Protein AF-A0A441UIX4-F1 (afdb_monomer)

Foldseek 3Di:
DDKAWLDWDADDPVRQWIWTWIWDADPVRAIWIKIWIWHADPVRPDTDTDIDTGHLVRCCVDNDPSSNVSVCVVVVD

Structure (mmCIF, N/CA/C/O backbone):
data_AF-A0A441UIX4-F1
#
_entry.id   AF-A0A441UIX4-F1
#
loop_
_atom_site.group_PDB
_atom_site.id
_atom_site.type_symbol
_atom_site.label_atom_id
_atom_site.label_alt_id
_atom_site.label_comp_id
_atom_site.label_asym_id
_atom_site.label_entity_id
_atom_site.label_seq_id
_atom_site.pdbx_PDB_ins_code
_atom_site.Cartn_x
_atom_site.Cartn_y
_atom_site.Cartn_z
_atom_site.occupancy
_atom_site.B_iso_or_equiv
_atom_site.auth_seq_id
_atom_site.auth_comp_id
_atom_site.auth_asym_id
_atom_site.auth_atom_id
_atom_site.pdbx_PDB_model_num
ATOM 1 N N . MET A 1 1 ? 1.358 12.456 8.847 1.00 65.25 1 MET A N 1
ATOM 2 C CA . MET A 1 1 ? 0.496 11.375 8.340 1.00 65.25 1 MET A CA 1
ATOM 3 C C . MET A 1 1 ? 1.320 10.099 8.339 1.00 65.25 1 MET A C 1
ATOM 5 O O . MET A 1 1 ? 2.315 10.050 7.618 1.00 65.25 1 MET A O 1
ATOM 9 N N . PRO A 1 2 ? 1.043 9.135 9.227 1.00 84.06 2 PRO A N 1
ATOM 10 C CA . PRO A 1 2 ? 1.687 7.831 9.159 1.00 84.06 2 PRO A CA 1
ATOM 11 C C . PRO A 1 2 ? 1.259 7.114 7.872 1.00 84.06 2 PRO A C 1
ATOM 13 O O . PRO A 1 2 ? 0.073 7.033 7.558 1.00 84.06 2 PRO A O 1
ATOM 16 N N . ARG A 1 3 ? 2.244 6.602 7.129 1.00 91.44 3 ARG A N 1
ATOM 17 C CA . ARG A 1 3 ? 2.025 5.725 5.977 1.00 91.44 3 ARG A CA 1
ATOM 18 C C . ARG A 1 3 ? 2.623 4.357 6.265 1.00 91.44 3 ARG A C 1
ATOM 20 O O . ARG A 1 3 ? 3.782 4.254 6.667 1.00 91.44 3 ARG A O 1
ATOM 27 N N . THR A 1 4 ? 1.836 3.314 6.056 1.00 93.81 4 THR A N 1
ATOM 28 C CA . THR A 1 4 ? 2.243 1.926 6.275 1.00 93.81 4 THR A CA 1
ATOM 29 C C . THR A 1 4 ? 2.357 1.229 4.931 1.00 93.81 4 THR A C 1
ATOM 31 O O . THR A 1 4 ? 1.361 1.093 4.227 1.00 93.81 4 THR A O 1
ATOM 34 N N . LEU A 1 5 ? 3.556 0.769 4.563 1.00 95.12 5 LEU A N 1
ATOM 35 C CA . LEU A 1 5 ? 3.756 0.026 3.316 1.00 95.12 5 LEU A CA 1
ATOM 36 C C . LEU A 1 5 ? 3.004 -1.312 3.371 1.00 95.12 5 LEU A C 1
ATOM 38 O O . LEU A 1 5 ? 3.265 -2.155 4.232 1.00 95.12 5 LEU A O 1
ATOM 42 N N . LEU A 1 6 ? 2.088 -1.509 2.427 1.00 93.88 6 LEU A N 1
ATOM 43 C CA . LEU A 1 6 ? 1.336 -2.747 2.248 1.00 93.88 6 LEU A CA 1
ATOM 44 C C . LEU A 1 6 ? 2.115 -3.724 1.373 1.00 93.88 6 LEU A C 1
ATOM 46 O O . LEU A 1 6 ? 2.258 -4.899 1.713 1.00 93.88 6 LEU A O 1
ATOM 50 N N . TYR A 1 7 ? 2.614 -3.235 0.239 1.00 95.38 7 TYR A N 1
ATOM 51 C CA . TYR A 1 7 ? 3.351 -4.043 -0.719 1.00 95.38 7 TYR A CA 1
ATOM 52 C C . TYR A 1 7 ? 4.207 -3.168 -1.633 1.00 95.38 7 TYR A C 1
ATOM 54 O O . TYR A 1 7 ? 3.838 -2.036 -1.942 1.00 95.38 7 TYR A O 1
ATOM 62 N N . LYS A 1 8 ? 5.326 -3.732 -2.088 1.00 93.00 8 LYS A N 1
ATOM 63 C CA . LYS A 1 8 ? 6.166 -3.184 -3.149 1.00 93.00 8 LYS A CA 1
ATOM 64 C C . LYS A 1 8 ? 6.288 -4.227 -4.254 1.00 93.00 8 LYS A C 1
ATOM 66 O O . LYS A 1 8 ? 6.587 -5.393 -3.976 1.00 93.00 8 LYS A O 1
ATOM 71 N N . LEU A 1 9 ? 6.060 -3.807 -5.489 1.00 89.81 9 LEU A N 1
ATOM 72 C CA . LEU A 1 9 ? 6.275 -4.604 -6.684 1.00 89.81 9 LEU A CA 1
ATOM 73 C C . LEU A 1 9 ? 7.388 -3.969 -7.505 1.00 89.81 9 LEU A C 1
ATOM 75 O O . LEU A 1 9 ? 7.314 -2.800 -7.850 1.00 89.81 9 LEU A O 1
ATOM 79 N N . GLU A 1 10 ? 8.391 -4.767 -7.847 1.00 87.94 10 GLU A N 1
ATOM 80 C CA . GLU A 1 10 ? 9.484 -4.378 -8.734 1.00 87.94 10 GLU A CA 1
ATOM 81 C C . GLU A 1 10 ? 9.515 -5.390 -9.882 1.00 87.94 10 GLU A C 1
ATOM 83 O O . GLU A 1 10 ? 9.665 -6.591 -9.640 1.00 87.94 10 GLU A O 1
ATOM 88 N N . LYS A 1 11 ? 9.323 -4.946 -11.130 1.00 76.50 11 LYS A N 1
ATOM 89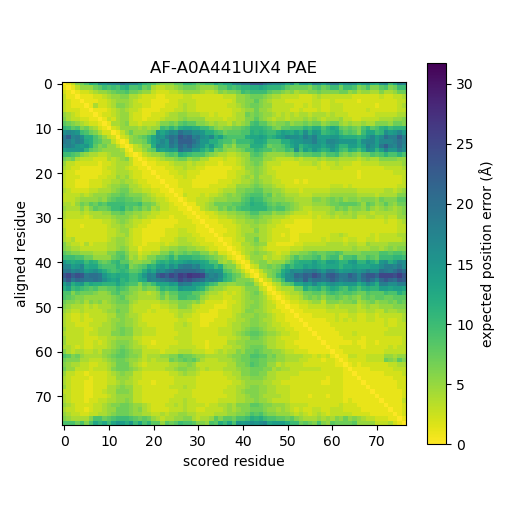 C CA . LYS A 1 11 ? 9.356 -5.855 -12.299 1.00 76.50 11 LYS A CA 1
ATOM 90 C C . LYS A 1 11 ? 10.634 -5.759 -13.131 1.00 76.50 11 LYS A C 1
ATOM 92 O O . LYS A 1 11 ? 10.996 -6.725 -13.798 1.00 76.50 11 LYS A O 1
ATOM 97 N N . GLY A 1 12 ? 11.312 -4.614 -13.135 1.00 67.81 12 GLY A N 1
ATOM 98 C CA . GLY A 1 12 ? 12.534 -4.427 -13.921 1.00 67.81 12 GLY A CA 1
ATOM 99 C C . GLY A 1 12 ? 13.774 -4.959 -13.203 1.00 67.81 12 GLY A C 1
ATOM 100 O O . GLY A 1 12 ? 13.936 -4.710 -12.015 1.00 67.81 12 GLY A O 1
ATOM 101 N N . HIS A 1 13 ? 14.705 -5.592 -13.930 1.00 64.12 13 HIS A N 1
ATOM 102 C CA . HIS A 1 13 ? 16.025 -5.993 -13.398 1.00 64.12 13 HIS A CA 1
ATOM 103 C C . HIS A 1 13 ? 16.849 -4.827 -12.820 1.00 64.12 13 HIS A C 1
ATOM 105 O O . HIS A 1 13 ? 17.817 -5.059 -12.105 1.00 64.12 13 HIS A O 1
ATOM 111 N N . LEU A 1 14 ? 16.469 -3.585 -13.134 1.00 67.69 14 LEU A N 1
ATOM 112 C CA . LEU A 1 14 ? 17.097 -2.352 -12.662 1.00 67.69 14 LEU A CA 1
ATOM 113 C C . LEU A 1 14 ? 16.072 -1.373 -12.049 1.00 67.69 14 LEU A C 1
ATOM 115 O O . LEU A 1 14 ? 16.274 -0.169 -12.142 1.00 67.69 14 LEU A O 1
ATOM 119 N N . GLY A 1 15 ? 14.942 -1.852 -11.507 1.00 61.41 15 GLY A N 1
ATOM 120 C CA . GLY A 1 15 ? 13.937 -0.967 -10.882 1.00 61.41 15 GLY A CA 1
ATOM 121 C C . GLY A 1 15 ? 13.125 -0.122 -11.876 1.00 61.41 15 GLY A C 1
ATOM 122 O O . GLY A 1 15 ? 12.737 0.996 -11.594 1.00 61.41 15 GLY A O 1
ATOM 123 N N . GLN A 1 16 ? 12.884 -0.633 -13.083 1.00 69.31 16 GLN A N 1
ATOM 124 C CA . GLN A 1 16 ? 12.281 0.142 -14.185 1.00 69.31 16 GLN A CA 1
ATOM 125 C C . GLN A 1 16 ? 10.746 0.224 -14.147 1.00 69.31 16 GLN A C 1
ATOM 127 O O . GLN A 1 16 ? 10.143 0.904 -14.969 1.00 69.31 16 GLN A O 1
ATOM 132 N N . TYR A 1 17 ? 10.120 -0.489 -13.215 1.00 79.44 17 TYR A N 1
ATOM 133 C CA . TYR A 1 17 ? 8.672 -0.569 -13.047 1.00 79.44 17 TYR A CA 1
ATOM 134 C C . TYR A 1 17 ? 8.407 -0.910 -11.593 1.00 79.44 17 TYR A C 1
ATOM 136 O O . TYR A 1 17 ? 8.301 -2.091 -11.232 1.00 79.44 17 TYR A O 1
ATOM 144 N N . GLU A 1 18 ? 8.433 0.128 -10.773 1.00 88.38 18 GLU A N 1
ATOM 145 C CA . GLU A 1 18 ? 8.175 0.028 -9.353 1.00 88.38 18 GLU A CA 1
ATOM 146 C C . GLU A 1 18 ? 6.770 0.541 -9.050 1.00 88.38 18 GLU A C 1
ATOM 148 O O . GLU A 1 18 ? 6.358 1.599 -9.523 1.00 88.38 18 GLU A O 1
ATOM 153 N N . ASP A 1 19 ? 6.036 -0.238 -8.268 1.00 92.38 19 ASP A N 1
ATOM 154 C CA . ASP A 1 19 ? 4.730 0.119 -7.739 1.00 92.38 19 ASP A CA 1
ATOM 155 C C . ASP A 1 19 ? 4.747 -0.105 -6.227 1.00 92.38 19 ASP A C 1
ATOM 157 O O . ASP A 1 19 ? 5.177 -1.154 -5.732 1.00 92.38 19 ASP A O 1
ATOM 161 N N . TRP A 1 20 ? 4.250 0.873 -5.486 1.00 94.75 20 TRP A N 1
ATOM 162 C CA . TRP A 1 20 ? 4.142 0.841 -4.038 1.00 94.75 20 TRP A CA 1
ATOM 163 C C . TRP A 1 20 ? 2.709 1.119 -3.617 1.00 94.75 20 TRP A C 1
ATOM 165 O O . TRP A 1 20 ? 2.075 2.051 -4.102 1.00 94.75 20 TRP A O 1
ATOM 175 N N . TRP A 1 21 ? 2.217 0.337 -2.662 1.00 96.00 21 TRP A N 1
ATOM 176 C CA . TRP A 1 21 ? 0.916 0.564 -2.041 1.00 96.00 21 TRP A CA 1
ATOM 177 C C . TRP A 1 21 ? 1.101 0.851 -0.560 1.00 96.00 21 TRP A C 1
ATOM 179 O O . TRP A 1 21 ? 1.707 0.046 0.154 1.00 96.00 21 TRP A O 1
ATOM 189 N N . TYR A 1 22 ? 0.539 1.958 -0.088 1.00 95.69 22 TYR A N 1
ATOM 190 C CA . TYR A 1 22 ? 0.595 2.391 1.303 1.00 95.69 22 TYR A CA 1
ATOM 191 C C . TYR A 1 22 ? -0.807 2.542 1.873 1.00 95.69 22 TYR A C 1
ATOM 193 O O . TYR A 1 22 ? -1.687 3.073 1.211 1.00 95.69 22 TYR A O 1
ATOM 201 N N . LEU A 1 23 ? -1.007 2.135 3.121 1.00 95.50 23 LEU A N 1
ATOM 202 C CA . LEU A 1 23 ? -2.141 2.580 3.920 1.00 95.50 23 LEU A CA 1
ATOM 203 C C . LEU A 1 23 ? -1.772 3.914 4.563 1.00 95.50 23 LEU A C 1
ATOM 205 O O . LEU A 1 23 ? -0.801 3.974 5.321 1.00 95.50 23 LEU A O 1
ATOM 209 N N . VAL A 1 24 ? -2.537 4.957 4.271 1.00 94.88 24 VAL A N 1
ATOM 210 C CA . VAL A 1 24 ? -2.374 6.281 4.868 1.00 94.88 24 VAL A CA 1
ATOM 211 C C . VAL A 1 24 ? -3.504 6.513 5.857 1.00 94.88 24 VAL A C 1
ATOM 213 O O . VAL A 1 24 ? -4.671 6.286 5.537 1.00 94.88 24 VAL A O 1
ATOM 216 N N . GLU A 1 25 ? -3.142 6.953 7.060 1.00 92.81 25 GLU A N 1
ATOM 217 C CA . GLU A 1 25 ? -4.099 7.392 8.073 1.00 92.81 25 GLU A CA 1
ATOM 218 C C . GLU A 1 25 ? -3.964 8.903 8.276 1.00 92.81 25 GLU A C 1
ATOM 220 O O . GLU A 1 25 ? -2.884 9.431 8.572 1.00 92.81 25 GLU A O 1
ATOM 225 N N . GLU A 1 26 ? -5.077 9.599 8.097 1.00 90.75 26 GLU A N 1
ATOM 226 C CA . GLU A 1 26 ? -5.200 11.030 8.318 1.00 90.75 26 GLU A CA 1
ATOM 227 C C . GLU A 1 26 ? -5.412 11.346 9.799 1.00 90.75 26 GLU A C 1
ATOM 229 O O . GLU A 1 26 ? -5.815 10.503 10.603 1.00 90.75 26 GLU A O 1
ATOM 234 N N . ALA A 1 27 ? -5.154 12.599 10.173 1.00 88.31 27 ALA A N 1
ATOM 235 C CA . ALA A 1 27 ? -5.327 13.050 11.554 1.00 88.31 27 ALA A CA 1
ATOM 236 C C . ALA A 1 27 ? -6.795 13.018 12.024 1.00 88.31 27 ALA A C 1
ATOM 238 O O . ALA A 1 27 ? -7.050 12.958 13.224 1.00 88.31 27 ALA A O 1
ATOM 239 N N . ASP A 1 28 ? -7.748 13.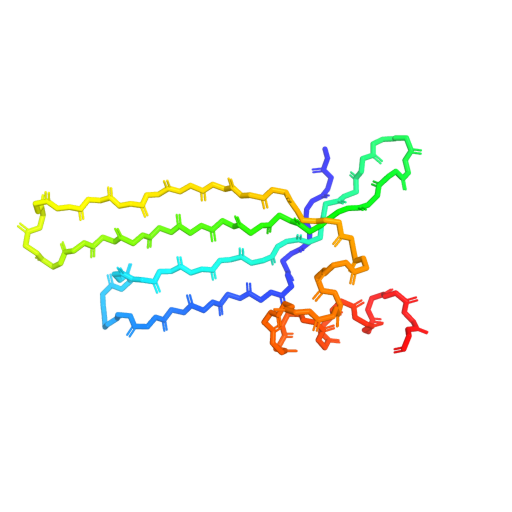053 11.090 1.00 88.25 28 ASP A N 1
ATOM 240 C CA . ASP A 1 28 ? -9.188 12.966 11.350 1.00 88.25 28 ASP A CA 1
ATOM 241 C C . ASP A 1 28 ? -9.702 11.516 11.463 1.00 88.25 28 ASP A C 1
ATOM 243 O O . ASP A 1 28 ? -10.887 11.298 11.713 1.00 88.25 28 ASP A O 1
ATOM 247 N N . GLY A 1 29 ? -8.816 10.523 11.316 1.00 85.00 29 GLY A N 1
ATOM 248 C CA . GLY A 1 29 ? -9.159 9.102 11.330 1.00 85.00 29 GLY A CA 1
ATOM 249 C C . GLY A 1 29 ? -9.578 8.541 9.969 1.00 85.00 29 GLY A C 1
ATOM 250 O O . GLY A 1 29 ? -9.854 7.344 9.876 1.00 85.00 29 GLY A O 1
ATOM 251 N N . THR A 1 30 ? -9.594 9.357 8.910 1.00 90.44 30 THR A N 1
ATOM 252 C CA . THR A 1 30 ? -9.804 8.885 7.538 1.00 90.44 30 THR A CA 1
ATOM 253 C C . THR A 1 30 ? -8.648 7.986 7.121 1.00 90.44 30 THR A C 1
ATOM 255 O O . THR A 1 30 ? -7.480 8.279 7.378 1.00 90.44 30 THR A O 1
ATOM 258 N N . ARG A 1 31 ? -8.963 6.877 6.451 1.00 92.81 31 ARG A N 1
ATOM 259 C CA . ARG A 1 31 ? -7.966 5.933 5.946 1.00 92.81 31 ARG A CA 1
ATOM 260 C C . ARG A 1 31 ? -8.158 5.721 4.456 1.00 92.81 31 ARG A C 1
ATOM 262 O O . ARG A 1 31 ? -9.279 5.503 4.011 1.00 92.81 31 ARG A O 1
ATOM 269 N N . TYR A 1 32 ? -7.068 5.732 3.704 1.00 94.56 32 TYR A N 1
ATOM 270 C CA . TYR A 1 32 ? -7.082 5.453 2.271 1.00 94.56 32 TYR A CA 1
ATOM 271 C C . TYR A 1 32 ? -5.819 4.704 1.856 1.00 94.56 32 TYR A C 1
ATOM 273 O O . TYR A 1 32 ? -4.833 4.653 2.594 1.00 94.56 32 TYR A O 1
ATOM 281 N N . VAL A 1 33 ? -5.847 4.109 0.666 1.00 95.31 33 VAL A N 1
ATOM 282 C CA . VAL A 1 33 ? -4.663 3.505 0.062 1.00 95.31 33 VAL A CA 1
ATOM 283 C C . VAL A 1 33 ? -4.049 4.480 -0.927 1.00 95.31 33 VAL A C 1
ATOM 285 O O . VAL A 1 33 ? -4.719 4.985 -1.823 1.00 95.31 33 VAL A O 1
ATOM 288 N N . GLU A 1 34 ? -2.761 4.743 -0.777 1.00 96.31 34 GLU A N 1
ATOM 289 C CA . GLU A 1 34 ? -1.971 5.480 -1.751 1.00 96.31 34 GLU A CA 1
ATOM 290 C C . GLU A 1 34 ? -1.202 4.487 -2.618 1.00 96.31 34 GLU A C 1
ATOM 292 O O . GLU A 1 34 ? -0.441 3.660 -2.115 1.00 96.31 34 GLU A O 1
ATOM 297 N N . HIS A 1 35 ? -1.436 4.542 -3.926 1.00 94.81 35 HIS A N 1
ATOM 298 C CA . HIS A 1 35 ? -0.665 3.808 -4.920 1.00 94.81 35 HIS A CA 1
ATOM 299 C C . HIS A 1 35 ? 0.320 4.771 -5.567 1.00 94.81 35 HIS A C 1
ATOM 301 O O . HIS A 1 35 ? -0.098 5.672 -6.287 1.00 94.81 35 HIS A O 1
ATOM 307 N N . GLU A 1 36 ? 1.607 4.588 -5.300 1.00 93.50 36 GLU A N 1
ATOM 308 C CA . GLU A 1 36 ? 2.700 5.293 -5.969 1.00 93.50 36 GLU A CA 1
ATOM 309 C C . GLU A 1 36 ? 3.303 4.381 -7.041 1.00 93.50 36 GLU A C 1
ATOM 311 O O . GLU A 1 36 ? 3.428 3.172 -6.833 1.00 93.50 36 GLU A O 1
ATOM 316 N N . TRP A 1 37 ? 3.702 4.942 -8.177 1.00 92.69 37 TRP A N 1
ATOM 317 C CA . TRP A 1 37 ? 4.449 4.215 -9.199 1.00 92.69 37 TRP A CA 1
ATOM 318 C C . TRP A 1 37 ? 5.585 5.064 -9.755 1.00 92.69 37 TRP A C 1
ATOM 320 O O . TRP A 1 37 ? 5.450 6.278 -9.914 1.00 92.69 37 TRP A O 1
ATOM 330 N N . ASP A 1 38 ? 6.694 4.405 -10.078 1.00 88.00 38 ASP A N 1
ATOM 331 C CA . ASP A 1 38 ? 7.809 4.974 -10.830 1.00 88.00 38 ASP A CA 1
ATOM 332 C C . ASP A 1 38 ? 8.194 3.998 -11.941 1.00 88.00 38 ASP A C 1
ATOM 334 O O . ASP A 1 38 ? 8.749 2.915 -11.722 1.00 88.00 38 ASP A O 1
ATOM 338 N N . HIS A 1 39 ? 7.795 4.347 -13.159 1.00 85.62 39 HIS A N 1
ATOM 339 C CA . HIS A 1 39 ? 8.038 3.553 -14.351 1.00 85.62 39 HIS A CA 1
ATOM 340 C C . HIS A 1 39 ? 9.054 4.293 -15.217 1.00 85.62 39 HIS A C 1
ATOM 342 O O . HIS A 1 39 ? 8.730 5.261 -15.912 1.00 85.62 39 HIS A O 1
ATOM 348 N N . VAL A 1 40 ? 10.298 3.823 -15.172 1.00 76.75 40 VAL A N 1
ATOM 349 C CA . VAL A 1 40 ? 11.425 4.381 -15.921 1.00 76.75 40 VAL A CA 1
ATOM 350 C C . VAL A 1 40 ? 11.738 3.473 -17.105 1.00 76.75 40 VAL A C 1
ATOM 352 O O . VAL A 1 40 ? 12.193 2.340 -16.940 1.00 76.75 40 VAL A O 1
ATOM 355 N N . ALA A 1 41 ? 11.557 3.965 -18.331 1.00 69.69 41 ALA A N 1
ATOM 356 C CA . ALA A 1 41 ? 11.945 3.210 -19.515 1.00 69.69 41 ALA A CA 1
ATOM 357 C C . ALA A 1 41 ? 13.479 3.083 -19.625 1.00 69.69 41 ALA A C 1
ATOM 359 O O . ALA A 1 41 ? 14.219 4.053 -19.468 1.00 69.69 41 ALA A O 1
ATOM 360 N N . VAL A 1 42 ? 13.961 1.893 -20.005 1.00 64.88 42 VAL A N 1
ATOM 361 C CA . VAL A 1 42 ? 15.393 1.502 -20.068 1.00 64.88 42 VAL A CA 1
ATOM 362 C C . VAL A 1 42 ? 16.265 2.437 -20.918 1.00 64.88 42 VAL A C 1
ATOM 364 O O . VAL A 1 42 ? 17.479 2.482 -20.749 1.00 64.88 42 VAL A O 1
ATOM 367 N N . ARG A 1 43 ? 15.664 3.173 -21.859 1.00 68.25 43 ARG A N 1
ATOM 368 C CA . ARG A 1 43 ? 16.367 4.082 -22.778 1.00 68.25 43 ARG A CA 1
ATOM 369 C C . ARG A 1 43 ? 16.196 5.567 -22.439 1.00 68.25 43 ARG A C 1
ATOM 371 O O . ARG A 1 43 ? 16.604 6.397 -23.237 1.00 68.25 43 A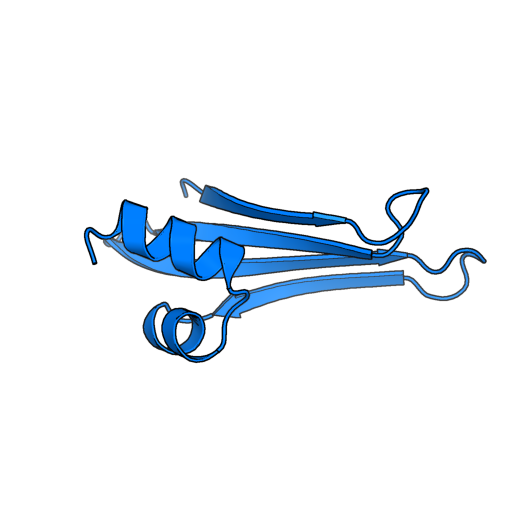RG A O 1
ATOM 378 N N . GLY A 1 44 ? 15.602 5.902 -21.290 1.00 58.50 44 GLY A N 1
ATOM 379 C CA . GLY A 1 44 ? 15.539 7.274 -20.770 1.00 58.50 44 GLY A CA 1
ATOM 380 C C . GLY A 1 44 ? 14.590 8.233 -21.498 1.00 58.50 44 GLY A C 1
ATOM 381 O O . GLY A 1 44 ? 14.575 9.413 -21.172 1.00 58.50 44 GLY A O 1
ATOM 382 N N . PHE A 1 45 ? 13.803 7.755 -22.466 1.00 66.56 45 PHE A N 1
ATOM 383 C CA . PHE A 1 45 ? 12.898 8.608 -23.249 1.00 66.56 45 PHE A CA 1
ATOM 384 C C . PHE A 1 45 ? 11.503 8.778 -22.635 1.00 66.56 45 PHE A C 1
ATOM 386 O O . PHE A 1 45 ? 10.804 9.710 -23.008 1.00 66.56 45 PHE A O 1
ATOM 393 N N . ASP A 1 46 ? 11.123 7.930 -21.676 1.00 70.81 46 ASP A N 1
ATOM 394 C CA . ASP A 1 46 ? 9.832 8.004 -20.994 1.00 70.81 46 ASP A CA 1
ATOM 395 C C . ASP A 1 46 ? 10.006 7.677 -19.507 1.00 70.81 46 ASP A C 1
ATOM 397 O O . ASP A 1 46 ? 10.438 6.577 -19.144 1.00 70.81 46 ASP A O 1
ATOM 401 N N . LYS A 1 47 ? 9.659 8.642 -18.651 1.00 76.44 47 LYS A N 1
ATOM 402 C CA . LYS A 1 47 ? 9.460 8.454 -17.212 1.00 76.44 47 LYS A CA 1
ATOM 403 C C . LYS A 1 47 ? 7.989 8.703 -16.915 1.00 76.44 47 LYS A C 1
ATOM 405 O O . LYS A 1 47 ? 7.449 9.743 -17.293 1.00 76.44 47 LYS A O 1
ATOM 410 N N . ARG A 1 48 ? 7.336 7.748 -16.261 1.00 81.12 48 ARG A N 1
ATOM 411 C CA . ARG A 1 48 ? 5.969 7.893 -15.763 1.00 81.12 48 ARG A CA 1
ATOM 412 C C . ARG A 1 48 ? 5.983 7.619 -14.276 1.00 81.12 48 ARG A C 1
ATOM 414 O O . ARG A 1 48 ? 5.957 6.470 -13.855 1.00 81.12 48 ARG A O 1
ATOM 421 N N . GLU A 1 49 ? 6.023 8.694 -13.512 1.00 88.25 49 GLU A N 1
ATOM 422 C CA . GLU A 1 49 ? 5.861 8.663 -12.067 1.00 88.25 49 GLU A CA 1
ATOM 423 C C . GLU A 1 49 ? 4.504 9.251 -11.685 1.00 88.25 49 GLU A C 1
ATOM 425 O O . GLU A 1 49 ? 3.938 10.072 -12.416 1.00 88.25 49 GLU A O 1
ATOM 430 N N . GLY A 1 50 ? 3.966 8.820 -10.555 1.00 91.06 50 GLY A N 1
ATOM 431 C CA . GLY A 1 50 ? 2.736 9.384 -10.031 1.00 91.06 50 GLY A CA 1
ATOM 432 C C . GLY A 1 50 ? 2.291 8.723 -8.743 1.00 91.06 50 GLY A C 1
ATOM 433 O O . GLY A 1 50 ? 2.822 7.697 -8.324 1.00 91.06 50 GLY A O 1
ATOM 434 N N . SER A 1 51 ? 1.286 9.333 -8.128 1.00 93.25 51 SER A N 1
ATOM 435 C CA . SER A 1 51 ? 0.558 8.741 -7.022 1.00 93.25 51 SER A CA 1
ATOM 436 C C . SER A 1 51 ? -0.941 8.877 -7.245 1.00 93.25 51 SER A C 1
ATOM 438 O O . SER A 1 51 ? -1.425 9.789 -7.926 1.00 93.25 51 SER A O 1
ATOM 440 N N . LYS A 1 52 ? -1.694 7.936 -6.687 1.00 94.25 52 LYS A N 1
ATOM 441 C CA . LYS A 1 52 ? -3.149 7.946 -6.707 1.00 94.25 52 LYS A CA 1
ATOM 442 C C . LYS A 1 52 ? -3.683 7.533 -5.348 1.00 94.25 52 LYS A C 1
ATOM 444 O O . LYS A 1 52 ? -3.346 6.468 -4.836 1.00 94.25 52 LYS A O 1
ATOM 449 N N . ARG A 1 53 ? -4.589 8.348 -4.816 1.00 94.69 53 ARG A N 1
ATOM 450 C CA . ARG A 1 53 ? -5.433 7.981 -3.682 1.00 94.69 53 ARG A CA 1
ATOM 451 C C . ARG A 1 53 ? -6.566 7.067 -4.148 1.00 94.69 53 ARG A C 1
ATOM 453 O O . ARG A 1 53 ? -7.246 7.357 -5.133 1.00 94.69 53 ARG A O 1
ATOM 460 N N . ILE A 1 54 ? -6.751 5.971 -3.429 1.00 94.31 54 ILE A N 1
ATOM 461 C CA . ILE A 1 54 ? -7.767 4.949 -3.656 1.00 94.31 54 ILE A CA 1
ATOM 462 C C . ILE A 1 54 ? -8.493 4.740 -2.328 1.00 94.31 54 ILE A C 1
ATOM 464 O O . ILE A 1 54 ? -7.858 4.537 -1.293 1.00 94.31 54 ILE A O 1
ATOM 468 N N . GLU A 1 55 ? -9.819 4.809 -2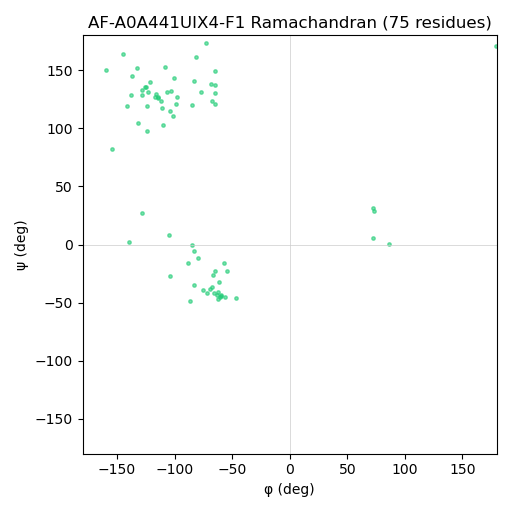.346 1.00 94.75 55 GLU A N 1
ATOM 469 C CA . GLU A 1 55 ? -10.626 4.501 -1.166 1.00 94.75 55 GLU A CA 1
ATOM 470 C C . GLU A 1 55 ? -10.475 3.016 -0.795 1.00 94.75 55 GLU A C 1
ATOM 472 O O . GLU A 1 55 ? -10.219 2.164 -1.651 1.00 94.75 55 GLU A O 1
ATOM 477 N N . ILE A 1 56 ? -10.589 2.693 0.497 1.00 93.50 56 ILE A N 1
ATOM 478 C CA . ILE A 1 56 ? -10.308 1.335 0.991 1.00 93.50 56 ILE A CA 1
ATOM 479 C C . ILE A 1 56 ? -11.212 0.298 0.323 1.00 93.50 56 ILE A C 1
ATOM 481 O O . ILE A 1 56 ? -10.712 -0.740 -0.106 1.00 93.50 56 ILE A O 1
ATOM 485 N N . ASP A 1 57 ? -12.509 0.575 0.2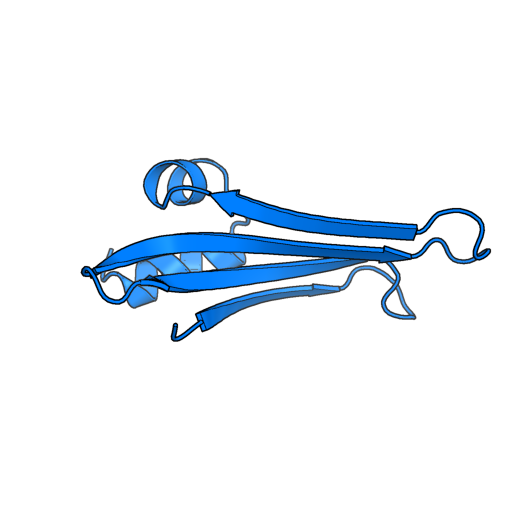00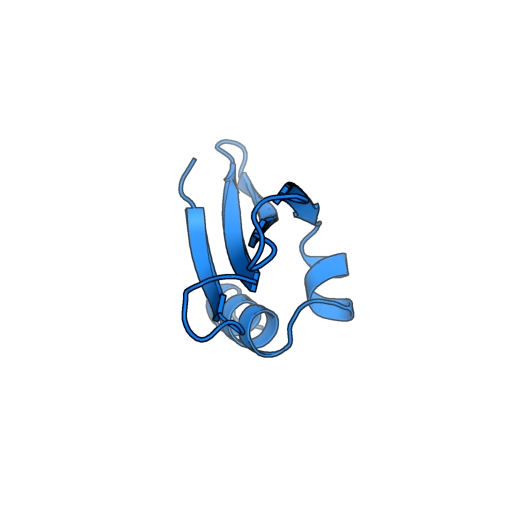 1.00 92.81 57 ASP A N 1
ATOM 486 C CA . ASP A 1 57 ? -13.467 -0.362 -0.393 1.00 92.81 57 ASP A CA 1
ATOM 487 C C . ASP A 1 57 ? -13.153 -0.649 -1.869 1.00 92.81 57 ASP A C 1
ATOM 489 O O . ASP A 1 57 ? -13.118 -1.811 -2.285 1.00 92.81 57 ASP A O 1
ATOM 493 N N . ASP A 1 58 ? -12.817 0.390 -2.641 1.00 93.50 58 ASP A N 1
ATOM 494 C CA . ASP A 1 58 ? -12.405 0.250 -4.042 1.00 93.50 58 ASP A CA 1
ATOM 495 C C . ASP A 1 58 ? -11.119 -0.579 -4.165 1.00 93.50 58 ASP A C 1
ATOM 497 O O . ASP A 1 58 ? -10.986 -1.442 -5.047 1.00 93.50 58 ASP A O 1
ATOM 501 N N . PHE A 1 59 ? -10.169 -0.353 -3.251 1.00 93.94 59 PHE A N 1
ATOM 502 C CA . PHE A 1 59 ? -8.916 -1.095 -3.220 1.00 93.94 59 PHE A CA 1
ATOM 503 C C . PHE A 1 59 ? -9.114 -2.556 -2.807 1.00 93.94 59 PHE A C 1
ATOM 505 O O . PHE A 1 59 ? -8.481 -3.442 -3.373 1.00 93.94 59 PHE A O 1
ATOM 512 N N . LEU A 1 60 ? -10.007 -2.851 -1.863 1.00 92.81 60 LEU A N 1
ATOM 513 C CA . LEU A 1 60 ? -10.315 -4.227 -1.464 1.00 92.81 60 LEU A CA 1
ATOM 514 C C . LEU A 1 60 ? -11.006 -5.027 -2.578 1.00 92.81 60 LEU A C 1
ATOM 516 O O . LEU A 1 60 ? -10.881 -6.256 -2.596 1.00 92.81 60 LEU A O 1
ATOM 520 N N . ALA A 1 61 ? -11.718 -4.349 -3.484 1.00 93.38 61 ALA A N 1
ATOM 521 C CA . ALA A 1 61 ? -12.415 -4.960 -4.612 1.00 9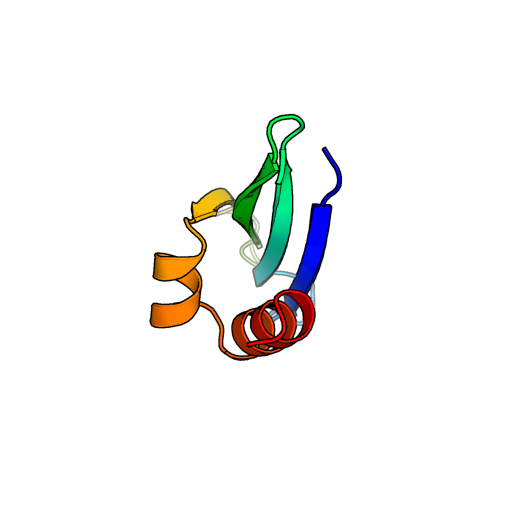3.38 61 ALA A CA 1
ATOM 522 C C . ALA A 1 61 ? -11.514 -5.215 -5.832 1.00 93.38 61 ALA A C 1
ATOM 524 O O . ALA A 1 61 ? -11.724 -6.192 -6.549 1.00 93.38 61 ALA A O 1
ATOM 525 N N . SER A 1 62 ? -10.540 -4.336 -6.093 1.00 90.50 62 SER A N 1
ATOM 526 C CA . SER A 1 62 ? -9.790 -4.325 -7.364 1.00 90.50 62 SER A CA 1
ATOM 527 C C . SER A 1 62 ? -8.282 -4.072 -7.233 1.00 90.50 62 SER A C 1
ATOM 529 O O . SER A 1 62 ? -7.574 -3.982 -8.237 1.00 90.50 62 SER A O 1
ATOM 531 N N . GLY A 1 63 ? -7.780 -3.938 -6.006 1.00 89.50 63 GLY A N 1
ATOM 532 C CA . GLY A 1 63 ? -6.377 -3.680 -5.713 1.00 89.50 63 GLY A CA 1
ATOM 533 C C . GLY A 1 63 ? -5.467 -4.882 -5.953 1.00 89.50 63 GLY A C 1
ATOM 534 O O . GLY A 1 63 ? -5.898 -5.999 -6.226 1.00 89.50 63 GLY A O 1
ATOM 535 N N . HIS A 1 64 ? -4.162 -4.652 -5.822 1.00 91.88 64 HIS A N 1
ATOM 536 C CA . HIS A 1 64 ? -3.162 -5.698 -6.011 1.00 91.88 64 HIS A CA 1
ATOM 537 C C . HIS A 1 64 ? -3.259 -6.762 -4.904 1.00 91.88 64 HIS A C 1
ATOM 539 O O . HIS A 1 64 ? -3.078 -6.438 -3.730 1.00 91.88 64 HIS A O 1
ATOM 545 N N . ASP A 1 65 ? -3.442 -8.036 -5.264 1.00 92.56 65 ASP A N 1
ATOM 546 C CA . ASP A 1 65 ? -3.760 -9.139 -4.336 1.00 92.56 65 ASP A CA 1
ATOM 547 C C . ASP A 1 65 ? -2.894 -9.175 -3.068 1.00 92.56 65 ASP A C 1
ATOM 549 O O . ASP A 1 65 ? -3.396 -9.299 -1.951 1.00 92.56 65 ASP A O 1
ATOM 553 N N . LYS A 1 66 ? -1.572 -9.019 -3.215 1.00 93.88 66 LYS A N 1
ATOM 554 C CA . LYS A 1 66 ? -0.638 -9.027 -2.073 1.00 93.88 66 LYS A CA 1
ATOM 555 C C . LYS A 1 66 ? -0.811 -7.820 -1.147 1.00 93.88 66 LYS A C 1
ATOM 557 O O . LYS A 1 66 ? -0.684 -7.958 0.067 1.00 93.88 66 LYS A O 1
ATOM 562 N N . ALA A 1 67 ? -1.107 -6.652 -1.713 1.00 93.81 67 ALA A N 1
ATOM 563 C CA . ALA A 1 67 ? -1.370 -5.442 -0.946 1.00 93.81 67 ALA A CA 1
ATOM 564 C C . ALA A 1 67 ? -2.728 -5.541 -0.236 1.00 93.81 67 ALA A C 1
ATOM 566 O O . ALA A 1 67 ? -2.824 -5.217 0.945 1.00 93.81 67 ALA A O 1
ATOM 567 N N . VAL A 1 68 ? -3.747 -6.069 -0.924 1.00 94.75 68 VAL A N 1
ATOM 568 C CA . VAL A 1 68 ?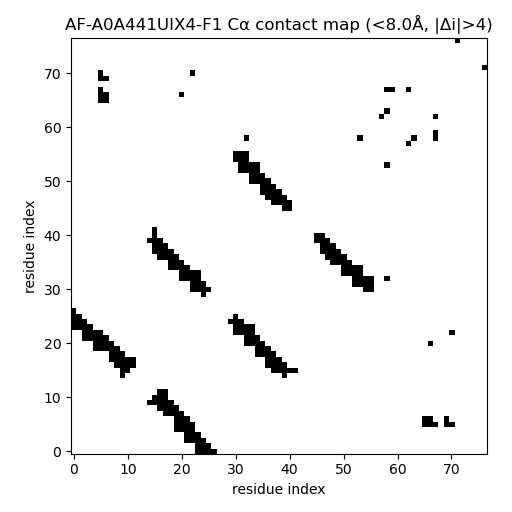 -5.083 -6.336 -0.368 1.00 94.75 68 VAL A CA 1
ATOM 569 C C . VAL A 1 68 ? -5.006 -7.327 0.791 1.00 94.75 68 VAL A C 1
ATOM 571 O O . VAL A 1 68 ? -5.579 -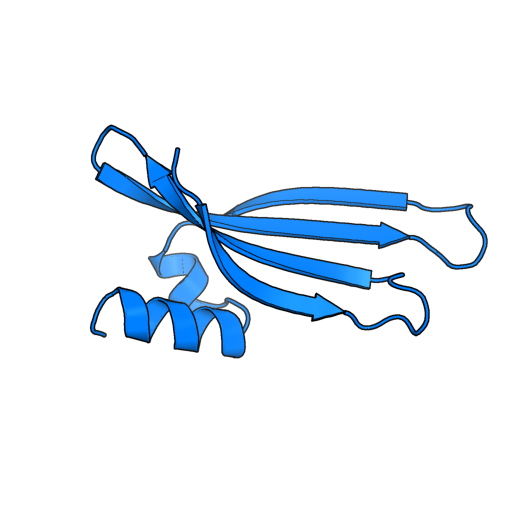7.074 1.848 1.00 94.75 68 VAL A O 1
ATOM 574 N N . ALA A 1 69 ? -4.252 -8.419 0.646 1.00 94.94 69 ALA A N 1
ATOM 575 C CA . ALA A 1 69 ? -4.060 -9.396 1.716 1.00 94.94 69 ALA A CA 1
ATOM 576 C C . ALA A 1 69 ? -3.421 -8.766 2.965 1.00 94.94 69 ALA A C 1
ATOM 578 O O . ALA A 1 69 ? -3.873 -9.008 4.086 1.00 94.94 69 ALA A O 1
ATOM 579 N N . LYS A 1 70 ? -2.402 -7.913 2.783 1.00 94.06 70 LYS A N 1
ATOM 580 C CA . LYS A 1 70 ? -1.777 -7.186 3.896 1.00 94.06 70 LYS A CA 1
ATOM 581 C C . LYS A 1 70 ? -2.745 -6.194 4.542 1.00 94.06 70 LYS A C 1
ATOM 583 O O . LYS A 1 70 ? -2.786 -6.116 5.767 1.00 94.06 70 LYS A O 1
ATOM 588 N N . LEU A 1 71 ? -3.528 -5.476 3.736 1.00 93.19 71 LEU A N 1
ATOM 589 C CA . LEU A 1 71 ? -4.524 -4.522 4.216 1.00 93.19 71 LEU A CA 1
ATOM 590 C C . LEU A 1 71 ? -5.612 -5.210 5.046 1.00 93.19 71 LEU A C 1
ATOM 592 O O . LEU A 1 71 ? -5.891 -4.758 6.152 1.00 93.19 71 LEU A O 1
ATOM 596 N N . ARG A 1 72 ? -6.168 -6.331 4.570 1.00 93.25 72 ARG A N 1
ATOM 597 C CA . ARG A 1 72 ? -7.147 -7.131 5.329 1.00 93.25 72 ARG A CA 1
ATOM 598 C C . ARG A 1 72 ? -6.597 -7.555 6.688 1.00 93.25 72 ARG A C 1
ATOM 600 O O . ARG A 1 72 ? -7.247 -7.332 7.703 1.00 93.25 72 ARG A O 1
ATOM 607 N N . GLY A 1 73 ? -5.349 -8.028 6.723 1.00 93.19 73 GLY A N 1
ATOM 608 C CA . GLY A 1 73 ? -4.675 -8.377 7.975 1.00 93.19 73 GLY A CA 1
ATOM 609 C C . GLY A 1 73 ? -4.495 -7.201 8.947 1.00 93.19 73 GLY A C 1
ATOM 610 O O . GLY A 1 73 ? -4.536 -7.410 10.154 1.00 93.19 73 GLY A O 1
ATOM 611 N N . ILE A 1 74 ? -4.319 -5.972 8.448 1.00 91.31 74 ILE A N 1
ATOM 612 C CA . ILE A 1 74 ? -4.242 -4.761 9.287 1.00 91.31 74 ILE A CA 1
ATOM 613 C C . ILE A 1 74 ? -5.629 -4.348 9.796 1.00 91.31 74 ILE A C 1
ATOM 615 O O . ILE A 1 74 ? -5.760 -3.929 10.943 1.00 91.31 74 ILE A O 1
ATOM 619 N N . LEU A 1 75 ? -6.660 -4.466 8.955 1.00 89.38 75 LEU A N 1
ATOM 620 C CA . LEU A 1 75 ? -8.036 -4.097 9.297 1.00 89.38 75 LEU A CA 1
ATOM 621 C C . LEU A 1 75 ? -8.762 -5.159 10.142 1.00 89.38 75 LEU A C 1
ATOM 623 O O . LEU A 1 75 ? -9.823 -4.866 10.685 1.00 89.38 75 LEU A O 1
ATOM 627 N N . GLY A 1 76 ? -8.199 -6.364 10.272 1.00 89.62 76 GLY A N 1
ATOM 628 C CA . GLY A 1 76 ? -8.825 -7.483 10.982 1.00 89.62 76 GLY A CA 1
ATOM 629 C C . GLY A 1 76 ? -9.990 -8.117 10.215 1.00 89.62 76 GLY A C 1
ATOM 630 O O . GLY A 1 76 ? -10.923 -8.612 10.844 1.00 89.62 76 GLY A O 1
ATOM 631 N N . LEU A 1 77 ? -9.940 -8.058 8.878 1.00 78.81 77 LEU A N 1
ATOM 632 C CA . LEU A 1 77 ? -10.931 -8.613 7.947 1.00 78.81 77 LEU A CA 1
ATOM 633 C C . LEU A 1 77 ? -10.528 -9.994 7.417 1.00 78.81 77 LEU A C 1
ATOM 635 O O . LEU A 1 77 ? -9.310 -10.230 7.236 1.00 78.81 77 LEU A O 1
#

Solvent-accessible surface area (backbone atoms only — not comparable to full-atom values): 4347 Å² total; per-residue (Å²): 117,63,69,44,80,41,38,76,45,72,74,37,100,80,58,33,36,31,38,38,34,26,44,35,42,45,96,87,69,52,63,34,33,38,41,36,37,40,33,40,45,96,81,74,85,47,75,51,69,52,70,43,84,36,54,51,69,61,34,69,75,70,43,59,66,67,32,37,54,42,46,30,64,73,72,73,100

Sequence (77 aa):
MPRTLLYKLEKGHLGQYEDWWYLVEEADGTRYVEHEWDHVAVRGFDKREGSKRIEIDDFLASGHDKAVAKLRGILGL

pLDDT: mean 87.15, std 10.17, range [58.5, 96.31]

Secondary structure (DSSP, 8-state):
--EEEEEEEE-STTSSEEEEEEEEE-TTS-EEEEEEEEEE-TTSS-EEEEEEEEEHHHHHHHS-HHHHHHHHHHHT-

Nearest PDB structures (foldseek):
  3nm7-assembly1_A  TM=5.443E-01  e=5.162E-02  Borreliella burgdorferi
  3nm7-assembly2_D  TM=5.338E-01  e=8.128E-02  Borreliella burgdorferi
  7q3e-assembly1_A  TM=6.470E-01  e=7.427E-01  Mus musculus
  5kuy-assembly1_G  TM=5.062E-01  e=2.062E+00  synthetic construct
  1fr5-assembly1_B  TM=4.396E-01  e=5.409E+00  Enterobacteria phage fr

Radius of gyration: 13.7 Å; Cα contacts (8 Å, |Δi|>4): 138; chains: 1; bounding box: 31×22×35 Å

Mean predicted aligned error: 5.3 Å